Protein AF-A0A813G8W0-F1 (afdb_monomer_lite)

pLDDT: mean 87.69, std 10.77, range [41.16, 96.75]

Structure (mmCIF, N/CA/C/O backbone):
data_AF-A0A813G8W0-F1
#
_entry.id   AF-A0A813G8W0-F1
#
loop_
_atom_site.group_PDB
_atom_site.id
_atom_site.type_symbol
_atom_site.label_atom_id
_atom_site.label_alt_id
_atom_site.label_comp_id
_atom_site.label_asym_id
_atom_site.label_entity_id
_atom_site.label_seq_id
_atom_site.pdbx_PDB_ins_code
_atom_site.Cartn_x
_atom_site.Cartn_y
_atom_site.Cartn_z
_atom_site.occupancy
_atom_site.B_iso_or_equiv
_atom_site.auth_seq_id
_atom_site.auth_comp_id
_atom_site.auth_asym_id
_atom_site.auth_atom_id
_atom_site.pdbx_PDB_model_num
ATOM 1 N N . LEU A 1 1 ? -18.092 -27.004 1.027 1.00 41.97 1 LEU A N 1
ATOM 2 C CA . LEU A 1 1 ? -17.048 -25.972 0.860 1.00 41.97 1 LEU A CA 1
ATOM 3 C C . LEU A 1 1 ? -17.132 -25.071 2.077 1.00 41.97 1 LEU A C 1
ATOM 5 O O . LEU A 1 1 ? -18.066 -24.288 2.171 1.00 41.97 1 LEU A O 1
ATOM 9 N N . LEU A 1 2 ? -16.271 -25.291 3.069 1.00 41.16 2 LEU A N 1
ATOM 10 C CA . LEU A 1 2 ? -16.166 -24.378 4.205 1.00 41.16 2 LEU A CA 1
ATOM 11 C C . LEU A 1 2 ? -15.555 -23.091 3.653 1.00 41.16 2 LEU A C 1
ATOM 13 O O . LEU A 1 2 ? -14.432 -23.123 3.154 1.00 41.16 2 LEU A O 1
ATOM 17 N N . HIS A 1 3 ? -16.324 -22.002 3.651 1.00 49.75 3 HIS A N 1
ATOM 18 C CA . HIS A 1 3 ? -15.770 -20.683 3.382 1.00 49.75 3 HIS A CA 1
ATOM 19 C C . HIS A 1 3 ? -14.656 -20.456 4.405 1.00 49.75 3 HIS A C 1
ATOM 21 O O . HIS A 1 3 ? -14.901 -20.564 5.608 1.00 49.75 3 HIS A O 1
ATOM 27 N N . ALA A 1 4 ? -13.430 -20.226 3.929 1.00 55.22 4 ALA A N 1
ATOM 28 C CA . ALA A 1 4 ? -12.362 -19.762 4.801 1.00 55.22 4 ALA A CA 1
ATOM 29 C C . ALA A 1 4 ? -12.876 -18.518 5.548 1.00 55.22 4 ALA A C 1
ATOM 31 O O . ALA A 1 4 ? -13.587 -17.715 4.933 1.00 55.22 4 ALA A O 1
ATOM 32 N N . PRO A 1 5 ? -12.597 -18.379 6.853 1.00 63.31 5 PRO A N 1
ATOM 33 C CA . PRO A 1 5 ? -13.058 -17.222 7.603 1.00 63.31 5 PRO A CA 1
ATOM 34 C C . PRO A 1 5 ? -12.567 -15.946 6.911 1.00 63.31 5 PRO A C 1
ATOM 36 O O . PRO A 1 5 ? -11.376 -15.806 6.632 1.00 63.31 5 PRO A O 1
ATOM 39 N N . GLU A 1 6 ? -13.498 -15.045 6.592 1.00 77.94 6 GLU A N 1
ATOM 40 C CA . GLU A 1 6 ? -13.170 -13.738 6.025 1.00 77.94 6 GLU A CA 1
ATOM 41 C C . GLU A 1 6 ? -12.267 -12.993 7.014 1.00 77.94 6 GLU A C 1
ATOM 43 O O . GLU A 1 6 ? -12.599 -12.842 8.192 1.00 77.94 6 GLU A O 1
ATOM 48 N N . SER A 1 7 ? -11.096 -12.549 6.556 1.00 89.25 7 SER A N 1
ATOM 49 C CA . SER A 1 7 ? -10.181 -11.788 7.405 1.00 89.25 7 SER A CA 1
ATOM 50 C C . SER A 1 7 ? -10.778 -10.412 7.709 1.00 89.25 7 SER A C 1
ATOM 52 O O . SER A 1 7 ? -11.491 -9.834 6.883 1.00 89.25 7 SER A O 1
ATOM 54 N N . LEU A 1 8 ? -10.459 -9.835 8.871 1.00 90.75 8 LEU A N 1
ATOM 55 C CA . LEU A 1 8 ? -10.963 -8.509 9.252 1.00 90.75 8 LEU A CA 1
ATOM 56 C C . LEU A 1 8 ? -10.662 -7.443 8.183 1.00 90.75 8 LEU A C 1
ATOM 58 O O . LEU A 1 8 ? -11.513 -6.606 7.891 1.00 90.75 8 LEU A O 1
ATOM 62 N N . GLY A 1 9 ? -9.483 -7.497 7.556 1.00 92.00 9 GLY A N 1
ATOM 63 C CA . GLY A 1 9 ? -9.119 -6.565 6.488 1.00 92.00 9 GLY A CA 1
ATOM 64 C C . GLY A 1 9 ? -10.023 -6.676 5.256 1.00 92.00 9 GLY A C 1
ATOM 65 O O . GLY A 1 9 ? -10.397 -5.651 4.686 1.00 92.00 9 GLY A O 1
ATOM 66 N N . SER A 1 10 ? -10.459 -7.891 4.899 1.00 92.62 10 SER A N 1
ATOM 67 C CA . SER A 1 10 ? -11.403 -8.107 3.794 1.00 92.62 10 SER A CA 1
ATOM 68 C C . SER A 1 10 ? -12.786 -7.531 4.111 1.00 92.62 10 SER A C 1
ATOM 70 O O . SER A 1 10 ? -13.355 -6.812 3.289 1.00 92.62 10 SER A O 1
ATOM 72 N N . VAL A 1 11 ? -13.268 -7.724 5.346 1.00 93.44 11 VAL A N 1
ATOM 73 C CA . VAL A 1 11 ? -14.529 -7.145 5.834 1.00 93.44 11 VAL A CA 1
ATOM 74 C C . VAL A 1 11 ? -14.470 -5.617 5.798 1.00 93.44 11 VAL A C 1
ATOM 76 O O . VAL A 1 11 ? -15.384 -4.970 5.288 1.00 93.44 11 VAL A O 1
ATOM 79 N N . LEU A 1 12 ? -13.383 -5.017 6.293 1.00 93.75 12 LEU A N 1
ATOM 80 C CA . LEU A 1 12 ? -13.184 -3.566 6.261 1.00 93.75 12 LEU A CA 1
ATOM 81 C C . LEU A 1 12 ? -13.122 -3.023 4.825 1.00 93.75 12 LEU A C 1
ATOM 83 O O . LEU A 1 12 ? -13.731 -1.990 4.533 1.00 93.75 12 LEU A O 1
ATOM 87 N N . GLY A 1 13 ? -12.443 -3.737 3.924 1.00 94.06 13 GLY A N 1
ATOM 88 C CA . GLY A 1 13 ? -12.406 -3.426 2.497 1.00 94.06 13 GLY A CA 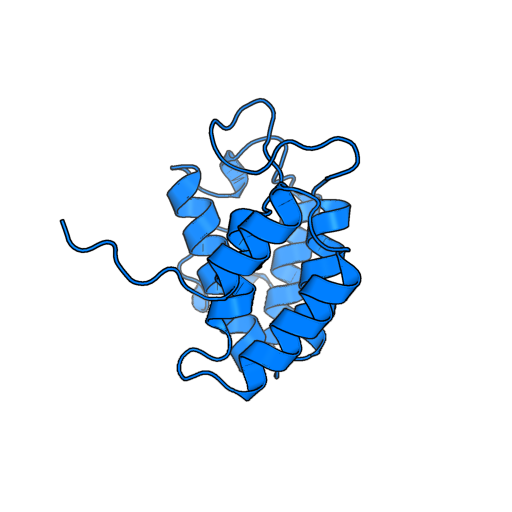1
ATOM 89 C C . GLY A 1 13 ? -13.800 -3.432 1.866 1.00 94.06 13 GLY A C 1
ATOM 90 O O . GLY A 1 13 ? -14.174 -2.469 1.198 1.00 94.06 13 GLY A O 1
ATOM 91 N N . GLU A 1 14 ? -14.610 -4.460 2.125 1.00 94.19 14 GLU A N 1
ATOM 92 C CA . GLU A 1 14 ? -15.988 -4.551 1.623 1.00 94.19 14 GLU A CA 1
ATOM 93 C C . GLU A 1 14 ? -16.908 -3.469 2.204 1.00 94.19 14 GLU A C 1
ATOM 95 O O . GLU A 1 14 ? -17.695 -2.858 1.475 1.00 94.19 14 GLU A O 1
ATOM 100 N N . LEU A 1 15 ? -16.774 -3.146 3.494 1.00 94.12 15 LEU A N 1
ATOM 101 C CA . LEU A 1 15 ? -17.507 -2.035 4.104 1.00 94.12 15 LEU A CA 1
ATOM 102 C C . LEU A 1 15 ? -17.158 -0.694 3.439 1.00 94.12 15 LEU A C 1
ATOM 104 O O . LEU A 1 15 ? -18.061 0.116 3.191 1.00 94.12 15 LEU A O 1
ATOM 108 N N . LEU A 1 16 ? -15.878 -0.461 3.121 1.00 93.31 16 LEU A N 1
ATOM 109 C CA . LEU A 1 16 ? -15.439 0.747 2.420 1.00 93.31 16 LEU A CA 1
ATOM 110 C C . LEU A 1 16 ? -15.945 0.780 0.970 1.00 93.31 16 LEU A C 1
ATOM 112 O O . LEU A 1 16 ? -16.426 1.822 0.507 1.00 93.31 16 LEU A O 1
ATOM 116 N N . LYS A 1 17 ? -15.872 -0.360 0.271 1.00 92.75 17 LYS A N 1
ATOM 117 C CA . LYS A 1 17 ? -16.345 -0.532 -1.111 1.00 92.75 17 LYS A CA 1
ATOM 118 C C . LYS A 1 17 ? -17.846 -0.322 -1.246 1.00 92.75 17 LYS A C 1
ATOM 120 O O . LYS A 1 17 ? -18.273 0.302 -2.212 1.00 92.75 17 LYS A O 1
ATOM 125 N N . GLY A 1 18 ? -18.618 -0.794 -0.269 1.00 93.00 18 GLY A N 1
ATOM 126 C CA . GLY A 1 18 ? -20.067 -0.620 -0.187 1.00 93.00 18 GLY A CA 1
ATOM 127 C C . GLY A 1 18 ? -20.521 0.710 0.419 1.00 93.00 18 GLY A C 1
ATOM 128 O O . GLY A 1 18 ? -21.705 0.847 0.721 1.00 93.00 18 GLY A O 1
ATOM 129 N N . HIS A 1 19 ? -19.601 1.657 0.660 1.00 88.88 19 HIS A N 1
ATOM 130 C CA . HIS A 1 19 ? -19.870 2.982 1.245 1.00 88.88 19 HIS A CA 1
ATOM 131 C C . HIS A 1 19 ? -20.616 2.937 2.585 1.00 88.88 19 HIS A C 1
ATOM 133 O O . HIS A 1 19 ? -21.293 3.894 2.958 1.00 88.88 19 HIS A O 1
ATOM 139 N N . ARG A 1 20 ? -20.487 1.836 3.330 1.00 91.25 20 ARG A N 1
ATOM 140 C CA . ARG A 1 20 ? -21.184 1.637 4.611 1.00 91.25 20 ARG A CA 1
ATOM 141 C C . ARG A 1 20 ? -20.502 2.369 5.762 1.00 91.25 20 ARG A C 1
ATOM 143 O O . ARG A 1 20 ? -21.103 2.574 6.811 1.00 91.25 20 ARG A O 1
ATOM 150 N N . VAL A 1 21 ? -19.247 2.759 5.558 1.00 92.12 21 VAL A N 1
ATOM 151 C CA . VAL A 1 21 ? -18.387 3.408 6.545 1.00 92.12 21 VAL A CA 1
ATOM 152 C C . VAL A 1 21 ? -17.555 4.507 5.888 1.00 92.12 21 VAL A C 1
ATOM 154 O O . VAL A 1 21 ? -17.250 4.468 4.694 1.00 92.12 21 VAL A O 1
ATOM 157 N N . LYS A 1 22 ? -17.180 5.515 6.679 1.00 91.88 22 LYS A N 1
ATOM 158 C CA . LYS A 1 22 ? -16.258 6.570 6.242 1.00 91.88 22 LYS A CA 1
ATOM 159 C C . LYS A 1 22 ? -14.826 6.034 6.250 1.00 91.88 22 LYS A C 1
ATOM 161 O O . LYS A 1 22 ? -14.455 5.326 7.179 1.00 91.88 22 LYS A O 1
ATOM 166 N N . THR A 1 23 ? -14.002 6.467 5.297 1.00 89.19 23 THR A N 1
ATOM 167 C CA . THR A 1 23 ? -12.580 6.090 5.192 1.00 89.19 23 THR A CA 1
ATOM 168 C C . THR A 1 23 ? -11.819 6.258 6.508 1.00 89.19 23 THR A C 1
ATOM 170 O O . THR A 1 23 ? -11.161 5.329 6.955 1.00 89.19 23 THR A O 1
ATOM 173 N N . LYS A 1 24 ? -12.003 7.393 7.198 1.00 90.81 24 LYS A N 1
ATOM 174 C CA . LYS A 1 24 ? -11.372 7.651 8.501 1.00 90.81 24 LYS A CA 1
ATOM 175 C C . LYS A 1 24 ? -11.719 6.593 9.561 1.00 90.81 24 LYS A C 1
ATOM 177 O O . LYS A 1 24 ? -10.850 6.191 10.320 1.00 90.81 24 LYS A O 1
ATOM 182 N N . ALA A 1 25 ? -12.968 6.128 9.591 1.00 93.12 25 ALA A N 1
ATOM 183 C CA . ALA A 1 25 ? -13.386 5.091 10.532 1.00 93.12 25 ALA A CA 1
ATOM 184 C C . ALA A 1 25 ? -12.742 3.734 10.200 1.00 93.12 25 ALA A C 1
ATOM 186 O O . ALA A 1 25 ? -12.425 2.971 11.103 1.00 93.12 25 ALA A O 1
ATOM 187 N N . VAL A 1 26 ? -12.513 3.446 8.913 1.00 91.00 26 VAL A N 1
ATOM 188 C CA . VAL A 1 26 ? -11.781 2.244 8.484 1.00 91.00 26 VAL A CA 1
ATOM 189 C C . VAL A 1 26 ? -10.316 2.320 8.892 1.00 91.00 26 VAL A C 1
ATOM 191 O O . VAL A 1 26 ? -9.800 1.346 9.418 1.00 91.00 26 VAL A O 1
ATOM 194 N N . GLU A 1 27 ? -9.659 3.467 8.715 1.00 90.62 27 GLU A N 1
ATOM 195 C CA . GLU A 1 27 ? -8.275 3.664 9.170 1.00 90.62 27 GLU A CA 1
ATOM 196 C C . GLU A 1 27 ? -8.134 3.415 10.681 1.00 90.62 27 GLU A C 1
ATOM 198 O O . GLU A 1 27 ? -7.255 2.670 11.106 1.00 90.62 27 GLU A O 1
ATOM 203 N N . GLU A 1 28 ? -9.035 3.981 11.490 1.00 91.25 28 GLU A N 1
ATOM 204 C CA . GLU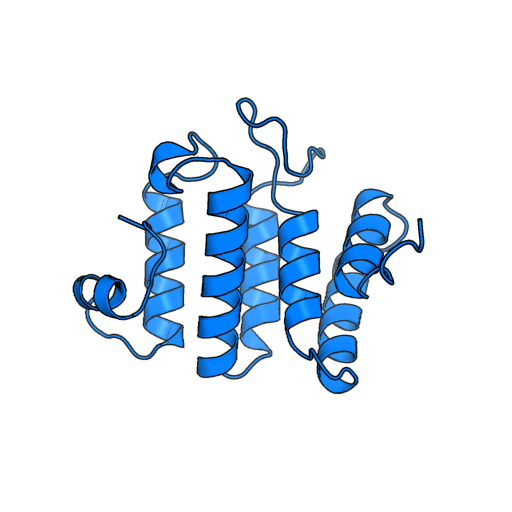 A 1 28 ? -9.072 3.768 12.945 1.00 91.25 28 GLU A CA 1
ATOM 205 C C . GLU A 1 28 ? -9.338 2.295 13.307 1.00 91.25 28 GLU A C 1
ATOM 207 O O . GLU A 1 28 ? -8.704 1.748 14.216 1.00 91.25 28 GLU A O 1
ATOM 212 N N . ALA A 1 29 ? -10.240 1.629 12.579 1.00 91.12 29 ALA A N 1
ATOM 213 C CA . ALA A 1 29 ? -10.545 0.215 12.773 1.00 91.12 29 ALA A CA 1
ATOM 214 C C . ALA A 1 29 ? -9.372 -0.698 12.395 1.00 91.12 29 ALA A C 1
ATOM 216 O O . ALA A 1 29 ? -9.137 -1.681 13.092 1.00 91.12 29 ALA A O 1
ATOM 217 N N . VAL A 1 30 ? -8.615 -0.365 11.343 1.00 89.69 30 VAL A N 1
ATOM 218 C CA . VAL A 1 30 ? -7.388 -1.088 10.991 1.00 89.69 30 VAL A CA 1
ATOM 219 C C . VAL A 1 30 ? -6.391 -0.972 12.133 1.00 89.69 30 VAL A C 1
ATOM 221 O O . VAL A 1 30 ? -6.005 -2.001 12.669 1.00 89.69 30 VAL A O 1
ATOM 224 N N . VAL A 1 31 ? -6.057 0.244 12.582 1.00 88.88 31 VAL A N 1
ATOM 225 C CA . VAL A 1 31 ? -5.118 0.460 13.702 1.00 88.88 31 VAL A CA 1
ATOM 226 C C . VAL A 1 31 ? -5.542 -0.308 14.958 1.00 88.88 31 VAL A C 1
ATOM 228 O O . VAL A 1 31 ? -4.724 -0.984 15.579 1.00 88.88 31 VAL A O 1
ATOM 231 N N . SER A 1 32 ? -6.832 -0.270 15.296 1.00 88.38 32 SER A N 1
ATOM 232 C CA . SER A 1 32 ? -7.375 -1.017 16.438 1.00 88.38 32 SER A CA 1
ATOM 233 C C . SER A 1 32 ? -7.277 -2.534 16.237 1.00 88.38 32 SER A C 1
ATOM 235 O O . SER A 1 32 ? -6.922 -3.261 17.162 1.00 88.38 32 SER A O 1
ATOM 237 N N . GLY A 1 33 ? -7.564 -3.019 15.026 1.00 85.44 33 GLY A N 1
ATOM 238 C CA . GLY A 1 33 ? -7.454 -4.430 14.659 1.00 85.44 33 GLY A CA 1
ATOM 239 C C . GLY A 1 33 ? -6.018 -4.945 14.738 1.00 85.44 33 GLY A C 1
ATOM 240 O O . GLY A 1 33 ? -5.804 -6.060 15.216 1.00 85.44 33 GLY A O 1
ATOM 241 N N . MET A 1 34 ? -5.033 -4.115 14.377 1.00 85.31 34 MET A N 1
ATOM 242 C CA . MET A 1 34 ? -3.617 -4.469 14.508 1.00 85.31 34 MET A CA 1
ATOM 243 C C . MET A 1 34 ? -3.188 -4.659 15.967 1.00 85.31 34 MET A C 1
ATOM 245 O O . MET A 1 34 ? -2.313 -5.468 16.252 1.00 85.31 34 MET A O 1
ATOM 249 N N . ALA A 1 35 ? -3.821 -3.976 16.922 1.00 82.12 35 ALA A N 1
ATOM 2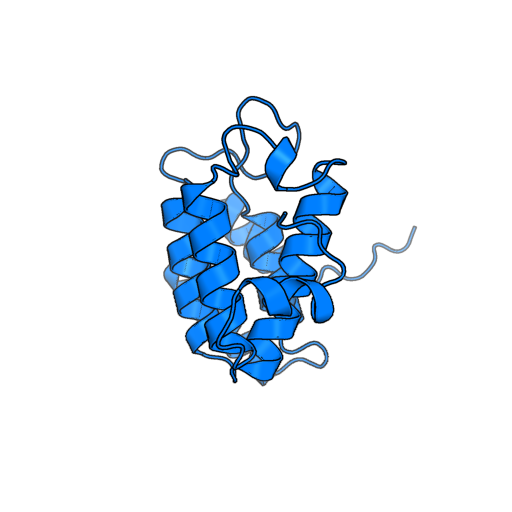50 C CA . ALA A 1 35 ? -3.497 -4.137 18.339 1.00 82.12 35 ALA A CA 1
ATOM 251 C C . ALA A 1 35 ? -4.042 -5.443 18.957 1.00 82.12 35 ALA A C 1
ATOM 253 O O . ALA A 1 35 ? -3.546 -5.873 19.998 1.00 82.12 35 ALA A O 1
ATOM 254 N N . GLY A 1 36 ? -5.066 -6.058 18.352 1.00 73.44 36 GLY A N 1
ATOM 255 C CA . GLY A 1 36 ? -5.867 -7.115 18.986 1.00 73.44 36 GLY A CA 1
ATOM 256 C C . GLY A 1 36 ? -5.916 -8.464 18.266 1.00 73.44 36 GLY A C 1
ATOM 257 O O . GLY A 1 36 ? -6.648 -9.342 18.715 1.00 73.44 36 GLY A O 1
ATOM 258 N N . THR A 1 37 ? -5.196 -8.642 17.157 1.00 73.56 37 THR A N 1
ATOM 259 C CA . THR A 1 37 ? -5.249 -9.864 16.328 1.00 73.56 37 THR A CA 1
ATOM 260 C C . THR A 1 37 ? -3.925 -10.638 16.345 1.00 73.56 37 THR A C 1
ATOM 262 O O . THR A 1 37 ? -2.885 -10.096 16.718 1.00 73.56 37 THR A O 1
ATOM 265 N N . GLU A 1 38 ? -3.956 -11.931 15.996 1.00 72.44 38 GLU A N 1
ATOM 266 C CA . GLU A 1 38 ? -2.736 -12.748 15.847 1.00 72.44 38 GLU A CA 1
ATOM 267 C C . GLU A 1 38 ? -1.940 -12.334 14.598 1.00 72.44 38 GLU A C 1
ATOM 269 O O . GLU A 1 38 ? -0.733 -12.121 14.690 1.00 72.44 38 GLU A O 1
ATOM 274 N N . ASP A 1 39 ? -2.620 -12.112 13.465 1.00 71.62 39 ASP A N 1
ATOM 275 C CA . ASP A 1 39 ? -2.059 -11.465 12.268 1.00 71.62 39 ASP A CA 1
ATOM 276 C C . ASP A 1 39 ? -2.288 -9.952 12.341 1.00 71.62 39 ASP A C 1
ATOM 278 O O . ASP A 1 39 ? -3.149 -9.386 11.658 1.00 71.62 39 ASP A O 1
ATOM 282 N N . ARG A 1 40 ? -1.538 -9.317 13.249 1.00 77.06 40 ARG A N 1
ATOM 283 C CA . ARG A 1 40 ? -1.674 -7.893 13.574 1.00 77.06 40 ARG A CA 1
ATOM 284 C C . ARG A 1 40 ? -1.692 -7.039 12.318 1.00 77.06 40 ARG A C 1
ATOM 286 O O . ARG A 1 40 ? -2.580 -6.214 12.154 1.00 77.06 40 ARG A O 1
ATOM 293 N N . TYR A 1 41 ? -0.758 -7.252 11.404 1.00 84.06 41 TYR A N 1
ATOM 294 C CA . TYR A 1 41 ? -0.576 -6.331 10.291 1.00 84.06 41 TYR A CA 1
ATOM 295 C C . TYR A 1 41 ? -1.232 -6.788 8.984 1.00 84.06 41 TYR A C 1
ATOM 297 O O . TYR A 1 41 ? -1.566 -5.946 8.144 1.00 84.06 41 TYR A O 1
ATOM 305 N N . GLY A 1 42 ? -1.585 -8.070 8.851 1.00 86.56 42 GLY A N 1
ATOM 306 C CA . GLY A 1 42 ? -2.315 -8.561 7.685 1.00 86.56 42 GLY A CA 1
ATOM 307 C C . GLY A 1 42 ? -3.697 -7.937 7.498 1.00 86.56 42 GLY A C 1
ATOM 308 O O . GLY A 1 42 ? -4.173 -7.844 6.365 1.00 86.56 42 GLY A O 1
ATOM 309 N N . VAL A 1 43 ? -4.315 -7.410 8.564 1.00 91.19 43 VAL A N 1
ATOM 310 C CA . VAL A 1 43 ? -5.546 -6.603 8.471 1.00 91.19 43 VAL A CA 1
ATOM 311 C C . VAL A 1 43 ? -5.341 -5.385 7.566 1.00 91.19 43 VAL A C 1
ATOM 313 O O . VAL A 1 43 ? -6.190 -5.096 6.719 1.00 91.19 43 VAL A O 1
ATOM 316 N N . LEU A 1 44 ? -4.215 -4.680 7.723 1.00 91.81 44 LEU A N 1
ATOM 317 C CA . LEU A 1 44 ? -3.889 -3.507 6.919 1.00 91.81 44 LEU A CA 1
ATOM 318 C C . LEU A 1 44 ? -3.606 -3.899 5.468 1.00 91.81 44 LEU A C 1
ATOM 320 O O . LEU A 1 44 ? -4.204 -3.326 4.556 1.00 91.81 44 LEU A O 1
ATOM 324 N N . ARG A 1 45 ? -2.721 -4.880 5.262 1.00 94.06 45 ARG A N 1
ATOM 325 C CA . ARG A 1 45 ? -2.336 -5.373 3.933 1.00 94.06 45 ARG A CA 1
ATOM 326 C C . ARG A 1 45 ? -3.543 -5.835 3.127 1.00 94.06 45 ARG A C 1
ATOM 328 O O . ARG A 1 45 ? -3.705 -5.432 1.977 1.00 94.06 45 ARG A O 1
ATOM 335 N N . GLU A 1 46 ? -4.418 -6.638 3.726 1.00 93.94 46 GLU A N 1
ATOM 336 C CA . GLU A 1 46 ? -5.635 -7.113 3.065 1.00 93.94 46 GLU A CA 1
ATOM 337 C C . GLU A 1 46 ? -6.564 -5.954 2.694 1.00 93.94 46 GLU A C 1
ATOM 339 O O . GLU A 1 46 ? -7.047 -5.889 1.563 1.00 93.94 46 GLU A O 1
ATOM 344 N N . MET A 1 47 ? -6.794 -5.020 3.624 1.00 94.69 47 MET A N 1
ATOM 345 C CA . MET A 1 47 ? -7.645 -3.861 3.368 1.00 94.69 47 MET A CA 1
ATOM 346 C C . MET A 1 47 ? -7.090 -3.038 2.201 1.00 94.69 47 MET A C 1
ATOM 348 O O . MET A 1 47 ? -7.815 -2.806 1.233 1.00 94.69 47 MET A O 1
ATOM 352 N N . LEU A 1 48 ? -5.803 -2.667 2.244 1.00 96.06 48 LEU A N 1
ATOM 353 C CA . LEU A 1 48 ? -5.138 -1.885 1.197 1.00 96.06 48 LEU A CA 1
ATOM 354 C C . LEU A 1 48 ? -5.172 -2.580 -0.165 1.00 96.06 48 LEU A C 1
ATOM 356 O O . LEU A 1 48 ? -5.358 -1.904 -1.178 1.00 96.06 48 LEU A O 1
ATOM 360 N N . PHE A 1 49 ? -5.019 -3.904 -0.196 1.00 96.19 49 PHE A N 1
ATOM 361 C CA . PHE A 1 49 ? -5.142 -4.695 -1.416 1.00 96.19 49 PHE A CA 1
ATOM 362 C C . PHE A 1 49 ? -6.569 -4.641 -1.984 1.00 96.19 49 PHE A C 1
ATOM 364 O O . PHE A 1 49 ? -6.761 -4.338 -3.163 1.00 96.19 49 PHE A O 1
ATOM 371 N N . MET A 1 50 ? -7.584 -4.861 -1.142 1.00 95.25 50 MET A N 1
ATOM 372 C CA . MET A 1 50 ? -8.999 -4.848 -1.537 1.00 95.25 50 MET A CA 1
ATOM 373 C C . MET A 1 50 ? -9.451 -3.503 -2.109 1.00 95.25 50 MET A C 1
ATOM 375 O O . MET A 1 50 ? -10.339 -3.452 -2.966 1.00 95.25 50 MET A O 1
ATOM 379 N N . VAL A 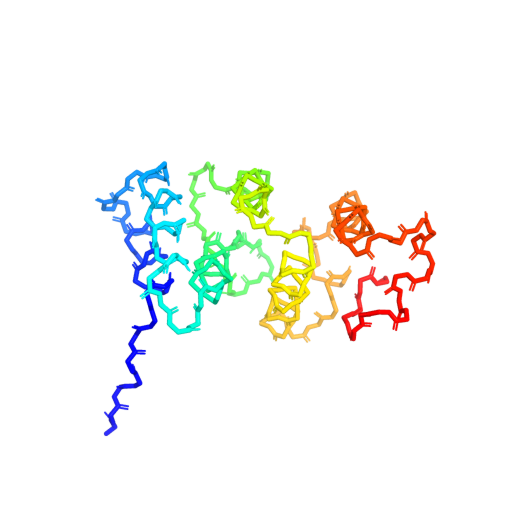1 51 ? -8.842 -2.414 -1.640 1.00 95.38 51 VAL A N 1
ATOM 380 C CA . VAL A 1 51 ? -9.148 -1.049 -2.076 1.00 95.38 51 VAL A CA 1
ATOM 381 C C . VAL A 1 51 ? -8.096 -0.494 -3.037 1.00 95.38 51 VAL A C 1
ATOM 383 O O . VAL A 1 51 ? -8.080 0.707 -3.294 1.00 95.38 51 VAL A O 1
ATOM 386 N N . PHE A 1 52 ? -7.223 -1.327 -3.607 1.00 96.00 52 PHE A N 1
ATOM 387 C CA . PHE A 1 52 ? -6.259 -0.881 -4.611 1.00 96.00 52 PHE A CA 1
ATOM 388 C C . PHE A 1 52 ? -6.985 -0.327 -5.852 1.00 96.00 52 PHE A C 1
ATOM 390 O O . PHE A 1 52 ? -7.946 -0.944 -6.314 1.00 96.00 52 PHE A O 1
ATOM 397 N N . PRO A 1 53 ? -6.595 0.834 -6.408 1.00 94.44 53 PRO A N 1
ATOM 398 C CA . PRO A 1 53 ? -7.308 1.448 -7.527 1.00 94.44 53 PRO A CA 1
ATOM 399 C C . PRO A 1 53 ? -7.264 0.582 -8.794 1.00 94.44 53 PRO A C 1
ATOM 401 O O . PRO A 1 53 ? -6.199 0.178 -9.258 1.00 94.44 53 PRO A O 1
ATOM 404 N N . LYS A 1 54 ? -8.433 0.362 -9.403 1.00 92.00 54 LYS A N 1
ATOM 405 C CA . LYS A 1 54 ? -8.547 -0.312 -10.704 1.00 92.00 54 LYS A CA 1
ATOM 406 C C . LYS A 1 54 ? -7.988 0.572 -11.820 1.00 92.00 54 LYS A C 1
ATOM 408 O O . LYS A 1 54 ? -8.362 1.741 -11.932 1.00 92.00 54 LYS A O 1
ATOM 413 N N . SER A 1 55 ? -7.140 0.007 -12.678 1.00 85.25 55 SER A N 1
ATOM 414 C CA . SER A 1 55 ? -6.700 0.660 -13.914 1.00 85.25 55 SER A CA 1
ATOM 415 C C . SER A 1 55 ? -7.697 0.410 -15.055 1.00 85.25 55 SER A C 1
ATOM 417 O O . SER A 1 55 ? -8.401 -0.600 -15.030 1.00 85.25 55 SER A O 1
ATOM 419 N N . PRO A 1 56 ? -7.721 1.244 -16.111 1.00 82.38 56 PRO A N 1
ATOM 420 C CA . PRO A 1 56 ? -8.492 0.950 -17.324 1.00 82.38 56 PRO A CA 1
ATOM 421 C C . PRO A 1 56 ? -8.075 -0.340 -18.055 1.00 82.38 56 PRO A C 1
ATOM 423 O O . PRO A 1 56 ? -8.816 -0.818 -18.906 1.00 82.38 56 PRO A O 1
ATOM 426 N N . HIS A 1 57 ? -6.893 -0.888 -17.751 1.00 81.56 57 HIS A N 1
ATOM 427 C CA . HIS A 1 57 ? -6.298 -2.050 -18.421 1.00 81.56 57 HIS A CA 1
ATOM 428 C C . HIS A 1 57 ? -6.146 -3.267 -17.498 1.00 81.56 57 HIS A C 1
ATOM 430 O O . HIS A 1 57 ? -5.445 -4.214 -17.846 1.00 81.56 57 HIS A O 1
ATOM 436 N N . SER A 1 58 ? -6.740 -3.232 -16.305 1.00 82.62 58 SER A N 1
ATOM 437 C CA . SER A 1 58 ? -6.724 -4.339 -15.352 1.00 82.62 58 SER A CA 1
ATOM 438 C C . SER A 1 58 ? -8.151 -4.782 -15.091 1.00 82.62 58 SER A C 1
ATOM 440 O O . SER A 1 58 ? -9.039 -3.947 -14.942 1.00 82.62 58 SER A O 1
ATOM 442 N N . ASP A 1 59 ? -8.375 -6.087 -14.977 1.00 85.31 59 ASP A N 1
ATOM 443 C CA . ASP A 1 59 ? -9.692 -6.620 -14.613 1.00 85.31 59 ASP A CA 1
ATOM 444 C C . ASP A 1 59 ? -9.939 -6.596 -13.099 1.00 85.31 59 ASP A C 1
ATOM 446 O O . ASP A 1 59 ? -11.086 -6.634 -12.650 1.00 85.31 59 ASP A O 1
ATOM 450 N N . TRP A 1 60 ? -8.876 -6.414 -12.316 1.00 89.56 60 TRP A N 1
ATOM 451 C CA . TRP A 1 60 ? -8.886 -6.373 -10.859 1.00 89.56 60 TRP A CA 1
ATOM 452 C C . TRP A 1 60 ? -8.688 -4.950 -10.304 1.00 89.56 60 TRP A C 1
ATOM 454 O O . TRP A 1 60 ? -8.364 -4.009 -11.040 1.00 89.56 60 TRP A O 1
ATOM 464 N N . GLY A 1 61 ? -8.899 -4.808 -8.994 1.00 92.12 61 GLY A N 1
ATOM 465 C CA . GLY A 1 61 ? -8.876 -3.542 -8.261 1.00 92.12 61 GLY A CA 1
ATOM 466 C C . GLY A 1 61 ? -10.266 -2.919 -8.101 1.00 92.12 61 GLY A C 1
ATOM 467 O O . GLY A 1 61 ? -11.270 -3.401 -8.634 1.00 92.12 61 GLY A O 1
ATOM 468 N N . TRP A 1 62 ? -10.334 -1.810 -7.374 1.00 94.12 62 TRP A N 1
ATOM 469 C CA . TRP A 1 62 ? -11.561 -1.086 -7.074 1.00 94.12 62 TRP A CA 1
ATOM 470 C C . TRP A 1 62 ? -11.733 0.144 -7.970 1.00 94.12 62 TRP A C 1
ATOM 472 O O . TRP A 1 62 ? -10.916 1.067 -7.965 1.00 94.12 62 TRP A O 1
ATOM 482 N N . SER A 1 63 ? -12.818 0.159 -8.749 1.00 92.50 63 SER A N 1
ATOM 483 C CA . SER A 1 63 ? -13.213 1.303 -9.575 1.00 92.50 63 SER A CA 1
ATOM 484 C C . SER A 1 63 ? -14.268 2.135 -8.848 1.00 92.50 63 SER A C 1
ATOM 486 O O . SER A 1 63 ? -15.393 1.680 -8.637 1.00 92.50 63 SER A O 1
ATOM 488 N N . ARG A 1 64 ? -13.903 3.356 -8.449 1.00 92.44 64 ARG A N 1
ATOM 489 C CA . ARG A 1 64 ? -14.803 4.310 -7.791 1.00 92.44 64 ARG A CA 1
ATOM 490 C C . ARG A 1 64 ? -14.438 5.742 -8.172 1.00 92.44 64 ARG A C 1
ATOM 492 O O . ARG A 1 64 ? -13.269 6.113 -8.192 1.00 92.44 64 ARG A O 1
ATOM 499 N N . VAL A 1 65 ? -15.451 6.576 -8.406 1.00 90.50 65 VAL A N 1
ATOM 500 C CA . VAL A 1 65 ? -15.260 8.016 -8.642 1.00 90.50 65 VAL A CA 1
ATOM 501 C C . VAL A 1 65 ? -14.588 8.668 -7.432 1.00 90.50 65 VAL A C 1
ATOM 503 O O . VAL A 1 65 ? -15.019 8.480 -6.293 1.00 90.50 65 VAL A O 1
ATOM 506 N N . GLY A 1 66 ? -13.532 9.439 -7.693 1.00 88.69 66 GLY A N 1
ATOM 507 C CA . GLY A 1 66 ? -12.726 10.086 -6.656 1.00 88.69 66 GLY A CA 1
ATOM 508 C C . GLY A 1 66 ? -11.747 9.148 -5.945 1.00 88.69 66 GLY A C 1
ATOM 509 O O . GLY A 1 66 ? -11.007 9.606 -5.081 1.00 88.69 66 GLY A O 1
ATOM 510 N N . TRP A 1 67 ? -11.706 7.862 -6.309 1.00 93.12 67 TRP A N 1
ATOM 511 C CA . TRP A 1 67 ? -10.708 6.924 -5.814 1.00 93.12 67 TRP A CA 1
ATOM 512 C C . TRP A 1 67 ? -9.556 6.810 -6.810 1.00 93.12 67 TRP A C 1
ATOM 514 O O . TRP A 1 67 ? -9.751 6.453 -7.970 1.00 93.12 67 TRP A O 1
ATOM 524 N N . SER A 1 68 ? -8.353 7.162 -6.369 1.00 92.62 68 SER A N 1
ATOM 525 C CA . SER A 1 68 ? -7.156 7.202 -7.207 1.00 92.62 68 SER A CA 1
ATOM 526 C C . SER A 1 68 ? -5.967 6.605 -6.468 1.00 92.62 68 SER A C 1
ATOM 528 O O . SER A 1 68 ? -6.012 6.426 -5.251 1.00 92.62 68 SER A O 1
ATOM 530 N N . TRP A 1 69 ? -4.874 6.357 -7.192 1.00 94.75 69 TRP A N 1
ATOM 531 C CA . TRP A 1 69 ? -3.609 5.955 -6.576 1.00 94.75 69 TRP A CA 1
ATOM 532 C C . TRP A 1 69 ? -3.153 6.950 -5.511 1.00 94.75 69 TRP A C 1
ATOM 534 O O . TRP A 1 69 ? -2.654 6.535 -4.479 1.00 94.75 69 TRP A O 1
ATOM 544 N N . GLN A 1 70 ? -3.367 8.251 -5.713 1.00 94.88 70 GLN A N 1
ATOM 545 C CA . GLN A 1 70 ? -2.982 9.274 -4.746 1.00 94.88 70 GLN A CA 1
ATOM 546 C C . GLN A 1 70 ? -3.780 9.173 -3.442 1.00 94.88 70 GLN A C 1
ATOM 548 O O . GLN A 1 70 ? -3.201 9.326 -2.372 1.00 94.88 70 GLN A O 1
ATOM 553 N N . GLU A 1 71 ? -5.087 8.909 -3.514 1.00 94.38 71 GLU A N 1
ATOM 554 C CA . GLU A 1 71 ? -5.908 8.721 -2.310 1.00 94.38 71 GLU A CA 1
ATOM 555 C C . GLU A 1 71 ? -5.562 7.412 -1.598 1.00 94.38 71 GLU A C 1
ATOM 557 O O . GLU A 1 71 ? -5.383 7.405 -0.384 1.00 94.38 71 GLU A O 1
ATOM 562 N N . TRP A 1 72 ? -5.367 6.331 -2.355 1.00 95.69 72 TRP A N 1
ATOM 563 C CA . TRP A 1 72 ? -4.891 5.057 -1.817 1.00 95.69 72 TRP A CA 1
ATOM 564 C C . TRP A 1 72 ? -3.519 5.193 -1.132 1.00 95.69 72 TRP A C 1
ATOM 566 O O . TRP A 1 72 ? -3.346 4.743 -0.001 1.00 95.69 72 TRP A O 1
ATOM 576 N N . TRP A 1 73 ? -2.573 5.886 -1.771 1.00 96.75 73 TRP A N 1
ATOM 577 C CA . TRP A 1 73 ? -1.221 6.114 -1.256 1.00 96.75 73 TRP A CA 1
ATOM 578 C C . TRP A 1 73 ? -1.221 6.908 0.052 1.00 96.75 73 TRP A C 1
ATOM 580 O O . TRP A 1 73 ? -0.513 6.545 0.983 1.00 96.75 73 TRP A O 1
ATOM 590 N N . LYS A 1 74 ? -2.063 7.945 0.167 1.00 95.06 74 LYS A N 1
ATOM 591 C CA . LYS A 1 74 ? -2.211 8.711 1.417 1.00 95.06 74 LYS A CA 1
ATOM 592 C C . LYS A 1 74 ? -2.658 7.834 2.582 1.00 95.06 74 LYS A C 1
ATOM 594 O O . LYS A 1 74 ? -2.166 8.016 3.694 1.00 95.06 74 LYS A O 1
ATOM 599 N N . ILE A 1 75 ? -3.598 6.913 2.342 1.00 93.81 75 ILE A N 1
ATOM 600 C CA . ILE A 1 75 ? -4.022 5.964 3.376 1.00 93.81 75 ILE A CA 1
ATOM 601 C C . ILE A 1 75 ? -2.849 5.076 3.752 1.00 93.81 75 ILE A C 1
ATOM 603 O O . ILE A 1 75 ? -2.535 5.004 4.933 1.00 93.81 75 ILE A O 1
ATOM 607 N N . LEU A 1 76 ? -2.186 4.474 2.760 1.00 95.38 76 LEU A N 1
ATOM 608 C CA . LEU A 1 76 ? -1.029 3.607 2.969 1.00 95.38 76 LEU A CA 1
ATOM 609 C C . LEU A 1 76 ? 0.038 4.297 3.823 1.00 95.38 76 LEU A C 1
ATOM 611 O O . LEU A 1 76 ? 0.398 3.764 4.867 1.00 95.38 76 LEU A O 1
ATOM 615 N N . GLU A 1 77 ? 0.496 5.494 3.446 1.00 95.00 77 GLU A N 1
ATOM 616 C CA . GLU A 1 77 ? 1.513 6.244 4.199 1.00 95.00 77 GLU A CA 1
ATOM 617 C C . GLU A 1 77 ? 1.067 6.517 5.636 1.00 95.00 77 GLU A C 1
ATOM 619 O O . GLU A 1 77 ? 1.826 6.306 6.585 1.00 95.00 77 GLU A O 1
ATOM 624 N N . LYS A 1 78 ? -0.183 6.957 5.809 1.00 93.06 78 LYS A N 1
ATOM 625 C CA . LYS A 1 78 ? -0.732 7.267 7.125 1.00 93.06 78 LYS A CA 1
ATOM 626 C C . LYS A 1 78 ? -0.799 6.021 8.002 1.00 93.06 78 LYS A C 1
ATOM 628 O O . LYS A 1 78 ? -0.340 6.069 9.137 1.00 93.06 78 LYS A O 1
ATOM 633 N N . THR A 1 79 ? -1.346 4.917 7.506 1.00 90.88 79 THR A N 1
ATOM 634 C CA . THR A 1 79 ? -1.479 3.682 8.286 1.00 90.88 79 THR A CA 1
ATOM 635 C C . THR A 1 79 ? -0.130 3.021 8.544 1.00 90.88 79 THR A C 1
ATOM 637 O O . THR A 1 79 ? 0.120 2.604 9.670 1.00 90.88 79 THR A O 1
ATOM 640 N N . MET A 1 80 ? 0.777 3.002 7.562 1.00 91.88 80 MET A N 1
ATOM 641 C CA . MET A 1 80 ? 2.129 2.453 7.727 1.00 91.88 80 MET A CA 1
ATOM 642 C C . MET A 1 80 ? 2.951 3.258 8.742 1.00 91.88 80 MET A C 1
ATOM 644 O O . MET A 1 80 ? 3.753 2.688 9.468 1.00 91.88 80 MET A O 1
ATOM 648 N N . SER A 1 81 ? 2.705 4.567 8.878 1.00 92.31 81 SER A N 1
ATOM 649 C CA . SER A 1 81 ? 3.360 5.389 9.910 1.00 92.31 81 SER A CA 1
ATOM 650 C C . SER A 1 81 ? 2.954 5.053 11.353 1.00 92.31 81 SER A C 1
ATOM 652 O O . SER A 1 81 ? 3.580 5.544 12.290 1.00 92.31 81 SER A O 1
ATOM 654 N N . THR A 1 82 ? 1.904 4.246 11.545 1.00 90.75 82 THR A N 1
ATOM 655 C CA . THR A 1 82 ? 1.447 3.804 12.876 1.00 90.75 82 THR A CA 1
ATOM 656 C C . THR A 1 82 ? 2.092 2.496 13.334 1.00 90.75 82 THR A C 1
ATOM 658 O O . THR A 1 82 ? 1.860 2.069 14.463 1.00 90.75 82 THR A O 1
ATOM 661 N N . ILE A 1 83 ? 2.894 1.878 12.466 1.00 91.31 83 ILE A N 1
ATOM 662 C CA . ILE A 1 83 ? 3.604 0.621 12.692 1.00 91.31 83 ILE A CA 1
ATOM 663 C C . ILE A 1 83 ? 5.104 0.906 12.806 1.00 91.31 83 ILE A C 1
ATOM 665 O O . ILE A 1 83 ? 5.586 1.925 12.308 1.00 91.31 83 ILE A O 1
ATOM 669 N N . ASP A 1 84 ? 5.853 0.026 13.471 1.00 93.25 84 ASP A N 1
ATOM 670 C CA . ASP A 1 84 ? 7.312 0.129 13.479 1.00 93.25 84 ASP A CA 1
ATOM 671 C C . ASP A 1 84 ? 7.885 -0.089 12.068 1.00 93.25 84 ASP A C 1
ATOM 673 O O . ASP A 1 84 ? 7.297 -0.791 11.245 1.00 93.25 84 ASP A O 1
ATOM 677 N N . SER A 1 85 ? 9.029 0.536 11.780 1.00 93.75 85 SER A N 1
ATOM 678 C CA . SER A 1 85 ? 9.569 0.603 10.418 1.00 93.75 85 SER A CA 1
ATOM 679 C C . SER A 1 85 ? 9.858 -0.767 9.802 1.00 93.75 85 SER A C 1
ATOM 681 O O . SER A 1 85 ? 9.640 -0.934 8.606 1.00 93.75 85 SER A O 1
ATOM 683 N N . VAL A 1 86 ? 10.306 -1.738 10.606 1.00 92.25 86 VAL A N 1
ATOM 684 C CA . VAL A 1 86 ? 10.635 -3.090 10.129 1.00 92.25 86 VAL A CA 1
ATOM 685 C C . VAL A 1 86 ? 9.355 -3.817 9.732 1.00 92.25 86 VAL A C 1
ATOM 687 O O . VAL A 1 86 ? 9.230 -4.260 8.596 1.00 92.25 86 VAL A O 1
ATOM 690 N N . SER A 1 87 ? 8.351 -3.833 10.610 1.00 91.94 87 SER A N 1
ATOM 691 C CA . SER A 1 87 ? 7.055 -4.435 10.285 1.00 91.94 87 SER A CA 1
ATOM 692 C C . SER A 1 87 ? 6.376 -3.746 9.096 1.00 91.94 87 SER A C 1
ATOM 694 O O . SER A 1 87 ? 5.793 -4.403 8.239 1.00 91.94 87 SER A O 1
ATOM 696 N N . ALA A 1 88 ? 6.453 -2.415 9.005 1.00 93.75 88 ALA A N 1
ATOM 697 C CA . ALA A 1 88 ? 5.901 -1.670 7.875 1.00 93.75 88 ALA A CA 1
ATOM 698 C C . ALA A 1 88 ? 6.621 -1.984 6.551 1.00 93.75 88 ALA A C 1
ATOM 700 O O . ALA A 1 88 ? 5.973 -2.005 5.502 1.00 93.75 88 ALA A O 1
ATOM 701 N N . PHE A 1 89 ? 7.937 -2.225 6.585 1.00 94.25 89 PHE A N 1
ATOM 702 C CA . PHE A 1 89 ? 8.703 -2.674 5.423 1.00 94.25 89 PHE A CA 1
ATOM 703 C C . PHE A 1 89 ? 8.194 -4.028 4.921 1.00 94.25 89 PHE A C 1
ATOM 705 O O . PHE A 1 89 ? 7.858 -4.153 3.740 1.00 94.25 89 PHE A O 1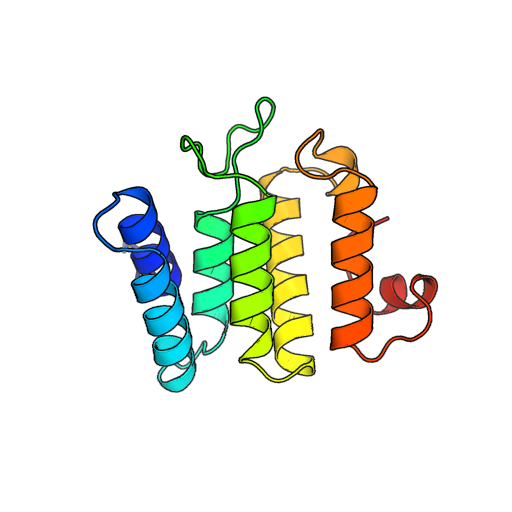
ATOM 712 N N . ASP A 1 90 ? 8.078 -5.008 5.818 1.00 92.44 90 ASP A N 1
ATOM 713 C CA . ASP A 1 90 ? 7.619 -6.360 5.483 1.00 92.44 90 ASP A CA 1
ATOM 714 C C . ASP A 1 90 ? 6.198 -6.330 4.902 1.00 92.44 90 ASP A C 1
ATOM 716 O O . ASP A 1 90 ? 5.917 -6.907 3.852 1.00 92.44 90 ASP A O 1
ATOM 720 N N . GLU A 1 91 ? 5.297 -5.576 5.529 1.00 93.06 91 GLU A N 1
ATOM 721 C CA . GLU A 1 91 ? 3.901 -5.479 5.104 1.00 93.06 91 GLU A CA 1
ATOM 722 C C . GLU A 1 91 ? 3.717 -4.767 3.768 1.00 93.06 91 GLU A C 1
ATOM 724 O O . GLU A 1 91 ? 2.884 -5.177 2.953 1.00 93.06 91 GLU A O 1
ATOM 729 N N . LEU A 1 92 ? 4.495 -3.712 3.516 1.00 95.25 92 LEU A N 1
ATOM 730 C CA . LEU A 1 92 ? 4.505 -3.057 2.215 1.00 95.25 92 LEU A CA 1
ATOM 731 C C . LEU A 1 92 ? 5.049 -4.002 1.137 1.00 95.25 92 LEU A C 1
ATOM 733 O O . LEU A 1 92 ? 4.476 -4.063 0.052 1.00 95.25 92 LEU A O 1
ATOM 737 N N . SER A 1 93 ? 6.093 -4.770 1.440 1.00 94.31 93 SER A N 1
ATOM 738 C CA . SER A 1 93 ? 6.678 -5.745 0.512 1.00 94.31 93 SER A CA 1
ATOM 739 C C . SER A 1 93 ? 5.669 -6.836 0.140 1.00 94.31 93 SER A C 1
ATOM 741 O O . SER A 1 93 ? 5.361 -7.008 -1.039 1.00 94.31 93 SER A O 1
ATOM 743 N N . LEU A 1 94 ? 5.027 -7.460 1.134 1.00 93.69 94 LEU A N 1
ATOM 744 C CA . LEU A 1 94 ? 3.988 -8.478 0.926 1.00 93.69 94 LEU A CA 1
ATOM 745 C C . LEU A 1 94 ? 2.756 -7.924 0.190 1.00 93.69 94 LEU A C 1
ATOM 747 O O . LEU A 1 94 ? 2.129 -8.613 -0.621 1.00 93.69 94 LEU A O 1
ATOM 751 N N . LEU A 1 95 ? 2.375 -6.670 0.457 1.00 95.50 95 LEU A N 1
ATOM 752 C CA . LEU A 1 95 ? 1.308 -5.994 -0.282 1.00 95.50 95 LEU A CA 1
ATOM 753 C C . LEU A 1 95 ? 1.666 -5.848 -1.767 1.00 95.50 95 LEU A C 1
ATOM 755 O O . LEU A 1 95 ? 0.826 -6.115 -2.630 1.00 95.50 95 LEU A O 1
ATOM 759 N N . LEU A 1 96 ? 2.895 -5.427 -2.066 1.00 95.31 96 LEU A N 1
ATOM 760 C CA . LEU A 1 96 ? 3.378 -5.229 -3.431 1.00 95.31 96 LEU A CA 1
ATOM 761 C C . LEU A 1 96 ? 3.503 -6.552 -4.187 1.00 95.31 96 LEU A C 1
ATOM 763 O O . LEU A 1 96 ? 3.044 -6.614 -5.325 1.00 95.31 96 LEU A O 1
ATOM 767 N N . GLU A 1 97 ? 4.006 -7.613 -3.552 1.00 93.81 97 GLU A N 1
ATOM 768 C CA . GLU A 1 97 ? 4.001 -8.981 -4.098 1.00 93.81 97 GLU A CA 1
ATOM 769 C C . GLU A 1 97 ? 2.598 -9.415 -4.504 1.00 93.81 97 GLU A C 1
ATOM 771 O O . GLU A 1 97 ? 2.368 -9.921 -5.603 1.00 93.81 97 GLU A O 1
ATOM 776 N N . ARG A 1 98 ? 1.617 -9.172 -3.633 1.00 93.62 98 ARG A N 1
ATOM 777 C CA . ARG A 1 98 ? 0.233 -9.553 -3.898 1.00 93.62 98 ARG A CA 1
ATOM 778 C C . ARG A 1 98 ? -0.390 -8.749 -5.040 1.00 93.62 98 ARG A C 1
ATOM 780 O O . ARG A 1 98 ? -1.146 -9.308 -5.841 1.00 93.62 98 ARG A O 1
ATOM 787 N N . ILE A 1 99 ? -0.094 -7.451 -5.127 1.00 93.88 99 ILE A N 1
ATOM 788 C CA . ILE A 1 99 ? -0.494 -6.590 -6.253 1.00 93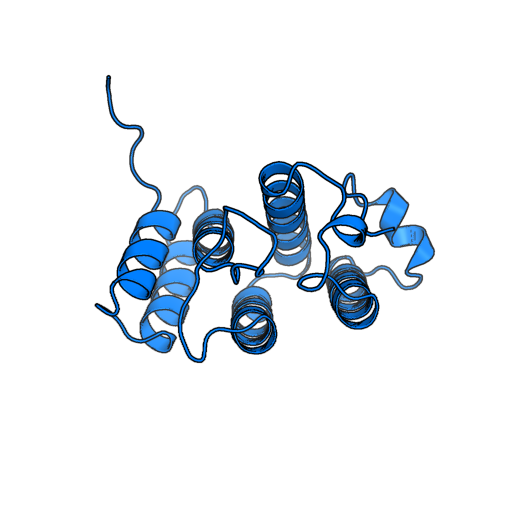.88 99 ILE A CA 1
ATOM 789 C C . ILE A 1 99 ? 0.176 -7.083 -7.546 1.00 93.88 99 ILE A C 1
ATOM 791 O O . ILE A 1 99 ? -0.487 -7.194 -8.581 1.00 93.88 99 ILE A O 1
ATOM 795 N N . GLU A 1 100 ? 1.458 -7.441 -7.488 1.00 92.38 100 GLU A N 1
ATOM 796 C CA . GLU A 1 100 ? 2.206 -7.990 -8.617 1.00 92.38 100 GLU A CA 1
ATOM 797 C C . GLU A 1 100 ? 1.565 -9.286 -9.134 1.00 92.38 100 GLU A C 1
ATOM 799 O O . GLU A 1 100 ? 1.175 -9.372 -10.303 1.00 92.38 100 GLU A O 1
ATOM 804 N N . ALA A 1 101 ? 1.342 -10.242 -8.230 1.00 92.12 101 ALA A N 1
ATOM 805 C CA . ALA A 1 101 ? 0.710 -11.523 -8.517 1.00 92.12 101 ALA A CA 1
ATOM 806 C C . ALA A 1 101 ? -0.700 -11.359 -9.106 1.00 92.12 101 ALA A C 1
ATOM 808 O O . ALA A 1 101 ? -1.051 -12.026 -10.078 1.00 92.12 101 ALA A O 1
ATOM 809 N N . SER A 1 102 ? -1.495 -10.428 -8.572 1.00 91.81 102 SER A N 1
ATOM 810 C CA . SER A 1 102 ? -2.866 -10.180 -9.047 1.00 91.81 102 SER A CA 1
ATOM 811 C C . SER A 1 102 ? -2.911 -9.531 -10.429 1.00 91.81 102 SER A C 1
ATOM 813 O O . SER A 1 102 ? -3.862 -9.738 -11.182 1.00 91.81 102 SER A O 1
ATOM 815 N N . GLY A 1 103 ? -1.884 -8.757 -10.788 1.00 89.88 103 GLY A N 1
ATOM 816 C CA . GLY A 1 103 ? -1.729 -8.216 -12.135 1.00 89.88 103 GLY A CA 1
ATOM 817 C C . GLY A 1 103 ? -1.109 -9.184 -13.141 1.00 89.88 103 GLY A C 1
ATOM 818 O O . GLY A 1 103 ? -1.170 -8.897 -14.337 1.00 89.88 103 GLY A O 1
ATOM 819 N N . GLY A 1 104 ? -0.534 -10.303 -12.688 1.00 90.06 104 GLY A N 1
ATOM 820 C CA . GLY A 1 104 ? 0.052 -11.345 -13.539 1.00 90.06 104 GLY A CA 1
ATOM 821 C C . GLY A 1 104 ? 1.308 -10.919 -14.308 1.00 90.06 104 GLY A C 1
ATOM 822 O O . GLY A 1 104 ? 1.697 -11.584 -15.265 1.00 90.06 104 GLY A O 1
ATOM 823 N N . LYS A 1 105 ? 1.916 -9.789 -13.938 1.00 89.81 105 LYS A N 1
ATOM 824 C CA . LYS A 1 105 ? 3.122 -9.221 -14.558 1.00 89.81 105 LYS A CA 1
ATOM 825 C C . LYS A 1 105 ? 3.830 -8.283 -13.575 1.00 89.81 105 LYS A C 1
ATOM 827 O O . LYS A 1 105 ? 3.140 -7.752 -12.701 1.00 89.81 105 LYS A O 1
ATOM 832 N N . PRO A 1 106 ? 5.138 -8.017 -13.752 1.00 90.50 106 PRO A N 1
ATOM 833 C CA . PRO A 1 106 ? 5.892 -7.102 -12.896 1.00 90.50 106 PRO A CA 1
ATOM 834 C C . PRO A 1 106 ? 5.222 -5.736 -12.735 1.00 90.50 106 PRO A C 1
ATOM 836 O O . PRO A 1 106 ? 4.645 -5.233 -13.705 1.00 90.50 106 PRO A O 1
ATOM 839 N N . LEU A 1 107 ? 5.326 -5.107 -11.558 1.00 90.88 107 LEU A N 1
ATOM 840 C CA . LEU A 1 107 ? 4.676 -3.814 -11.276 1.00 90.88 107 LEU A CA 1
ATOM 841 C C . LEU A 1 107 ? 4.995 -2.744 -12.330 1.00 90.88 107 LEU A C 1
ATOM 843 O O . LEU A 1 107 ? 4.083 -2.081 -12.825 1.00 90.88 107 LEU A O 1
ATOM 847 N N . ALA A 1 108 ? 6.254 -2.635 -12.763 1.00 90.25 108 ALA A N 1
ATOM 848 C CA . ALA A 1 108 ? 6.671 -1.700 -13.814 1.00 90.25 108 ALA A CA 1
ATOM 849 C C . ALA A 1 108 ? 5.985 -1.938 -15.174 1.00 90.25 108 ALA A C 1
ATOM 851 O O . ALA A 1 108 ? 5.849 -1.030 -15.992 1.00 90.25 108 ALA A O 1
ATOM 852 N N . GLN A 1 109 ? 5.490 -3.154 -15.410 1.00 89.38 109 GLN A N 1
ATOM 853 C CA . GLN A 1 109 ? 4.767 -3.543 -16.621 1.00 89.38 109 GLN A CA 1
ATOM 854 C C . GLN A 1 109 ? 3.241 -3.460 -16.448 1.00 89.38 109 GLN A C 1
ATOM 856 O O . GLN A 1 109 ? 2.482 -3.648 -17.408 1.00 89.38 109 GLN A O 1
ATOM 861 N N . GLN A 1 110 ? 2.744 -3.136 -15.250 1.00 86.81 110 GLN A N 1
ATOM 862 C CA . GLN A 1 110 ? 1.317 -3.009 -14.935 1.00 86.81 110 GLN A CA 1
ATOM 863 C C . GLN A 1 110 ? 0.670 -1.681 -15.379 1.00 86.81 110 GLN A C 1
ATOM 865 O O . GLN A 1 110 ? -0.382 -1.288 -14.875 1.00 86.81 110 GLN A O 1
ATOM 870 N N . GLY A 1 111 ? 1.220 -1.036 -16.413 1.00 71.19 111 GLY A N 1
ATOM 871 C CA . GLY A 1 111 ? 0.604 0.112 -17.085 1.00 71.19 111 GLY A CA 1
ATOM 872 C C . GLY A 1 111 ? 0.388 1.327 -16.172 1.00 71.19 111 GLY A C 1
ATOM 873 O O . GLY A 1 111 ? 1.007 1.456 -15.125 1.00 71.19 111 GLY A O 1
ATOM 874 N N . GLN A 1 112 ? -0.514 2.237 -16.570 1.00 71.00 112 GLN A N 1
ATOM 875 C CA . GLN A 1 112 ? -0.686 3.583 -15.985 1.00 71.00 112 GLN A CA 1
ATOM 876 C C . GLN A 1 112 ? -0.894 3.667 -14.459 1.00 71.00 112 GLN A C 1
ATOM 878 O O . GLN A 1 112 ? -0.770 4.767 -13.911 1.00 71.00 112 GLN A O 1
ATOM 883 N N . VAL A 1 113 ? -1.231 2.580 -13.751 1.00 83.56 113 VAL A N 1
ATOM 884 C CA . VAL A 1 113 ? -1.282 2.612 -12.277 1.00 83.56 113 VAL A CA 1
ATOM 885 C C . VAL A 1 113 ? 0.119 2.695 -11.678 1.00 83.56 113 VAL A C 1
ATOM 887 O O . VAL A 1 113 ? 0.306 3.424 -10.707 1.00 83.56 113 VAL A O 1
ATOM 890 N N . TRP A 1 114 ? 1.111 2.086 -12.310 1.00 90.94 114 TRP A N 1
ATOM 891 C CA . TRP A 1 114 ? 2.503 2.136 -11.889 1.00 90.94 114 TRP A CA 1
ATOM 892 C C . TRP A 1 114 ? 3.312 2.917 -12.921 1.00 90.94 114 TRP A C 1
ATOM 894 O O . TRP A 1 114 ? 3.798 2.381 -13.909 1.00 90.94 114 TRP A O 1
ATOM 904 N N . SER A 1 115 ? 3.408 4.230 -12.714 1.00 91.06 115 SER A N 1
ATOM 905 C CA . SER A 1 115 ? 4.376 5.057 -13.434 1.00 91.06 115 SER A CA 1
ATOM 906 C C . SER A 1 115 ? 5.712 5.051 -12.702 1.00 91.06 115 SER A C 1
ATOM 908 O O . SER A 1 115 ? 5.748 4.826 -11.493 1.00 91.06 115 SER A O 1
ATOM 910 N N . GLU A 1 116 ? 6.787 5.412 -13.399 1.00 90.69 116 GLU A N 1
ATOM 911 C CA . GLU A 1 116 ? 8.116 5.537 -12.789 1.00 90.69 116 GLU A CA 1
ATOM 912 C C . GLU A 1 116 ? 8.112 6.451 -11.552 1.00 90.69 116 GLU A C 1
ATOM 914 O O . GLU A 1 116 ? 8.680 6.128 -10.517 1.00 90.69 116 GLU A O 1
ATOM 919 N N . VAL A 1 117 ? 7.349 7.548 -11.598 1.00 93.00 117 VAL A N 1
ATOM 920 C CA . VAL A 1 117 ? 7.170 8.454 -10.450 1.00 93.00 117 VAL A CA 1
ATOM 921 C C . VAL A 1 117 ? 6.540 7.747 -9.244 1.00 93.00 117 VAL A C 1
ATOM 923 O O . VAL A 1 117 ? 6.878 8.048 -8.103 1.00 93.00 117 VAL A O 1
ATOM 926 N N . ARG A 1 118 ? 5.592 6.831 -9.466 1.00 94.25 118 ARG A N 1
ATOM 927 C CA . ARG A 1 118 ? 4.942 6.076 -8.385 1.00 94.25 118 ARG A CA 1
ATOM 928 C C . ARG A 1 118 ? 5.855 4.982 -7.853 1.00 94.25 118 ARG A C 1
ATOM 930 O O . ARG A 1 118 ? 5.935 4.830 -6.641 1.00 94.25 118 ARG A O 1
ATOM 937 N N . LEU A 1 119 ? 6.566 4.281 -8.733 1.00 93.19 119 LEU A N 1
ATOM 938 C CA . LEU A 1 119 ? 7.542 3.263 -8.345 1.00 93.19 119 LEU A CA 1
ATOM 939 C C . LEU A 1 119 ? 8.681 3.876 -7.529 1.00 93.19 119 LEU A C 1
ATOM 941 O O . LEU A 1 119 ? 8.972 3.382 -6.448 1.00 93.19 119 LEU A O 1
ATOM 945 N N . SER A 1 120 ? 9.225 5.016 -7.959 1.00 92.69 120 SER A N 1
ATOM 946 C CA . SER A 1 120 ? 10.230 5.764 -7.196 1.00 92.69 120 SER A CA 1
ATOM 947 C C . SER A 1 120 ? 9.724 6.165 -5.805 1.00 92.69 120 SER A C 1
ATOM 949 O O . SER A 1 120 ? 10.450 6.020 -4.826 1.00 92.69 120 SER A O 1
ATOM 951 N N . LYS A 1 121 ? 8.454 6.580 -5.662 1.00 95.50 121 LYS A N 1
ATOM 952 C CA . LYS A 1 121 ? 7.860 6.837 -4.334 1.00 95.50 121 LYS A CA 1
ATOM 953 C C . LYS A 1 121 ? 7.795 5.588 -3.460 1.00 95.50 121 LYS A C 1
ATOM 955 O O . LYS A 1 121 ? 8.047 5.679 -2.262 1.00 95.50 121 LYS A O 1
ATOM 960 N N . VAL A 1 122 ? 7.449 4.444 -4.047 1.00 95.25 122 VAL A N 1
ATOM 961 C CA . VAL A 1 122 ? 7.412 3.166 -3.330 1.00 95.25 122 VAL A CA 1
ATOM 962 C C . VAL A 1 122 ? 8.807 2.755 -2.883 1.00 95.25 122 VAL A C 1
ATOM 964 O O . VAL A 1 122 ? 8.988 2.443 -1.710 1.00 95.25 122 VAL A O 1
ATOM 967 N N . ARG A 1 123 ? 9.796 2.823 -3.779 1.00 94.38 123 ARG A N 1
ATOM 968 C CA . ARG A 1 123 ? 11.190 2.490 -3.470 1.00 94.38 123 ARG A CA 1
ATOM 969 C C . ARG A 1 123 ? 11.761 3.410 -2.396 1.00 94.38 123 ARG A C 1
ATOM 971 O O . ARG A 1 123 ? 12.285 2.911 -1.411 1.00 94.38 123 ARG A O 1
ATOM 978 N N . ALA A 1 124 ? 11.530 4.719 -2.488 1.00 94.31 124 ALA A N 1
ATOM 979 C CA . ALA A 1 124 ? 11.933 5.667 -1.450 1.00 94.31 124 ALA A CA 1
ATOM 980 C C . ALA A 1 124 ? 11.299 5.359 -0.080 1.00 94.31 124 ALA A C 1
ATOM 982 O O . ALA A 1 124 ? 11.968 5.465 0.951 1.00 94.31 124 ALA A O 1
ATOM 983 N N . LEU A 1 125 ? 10.019 4.964 -0.048 1.00 95.19 125 LEU A N 1
ATOM 984 C CA . LEU A 1 125 ? 9.364 4.562 1.197 1.00 95.19 125 LEU A CA 1
ATOM 985 C C . LEU A 1 125 ? 9.961 3.260 1.748 1.00 95.19 125 LEU A C 1
ATOM 987 O O . LEU A 1 125 ? 10.264 3.205 2.934 1.00 95.19 125 LEU A O 1
ATOM 991 N N . LEU A 1 126 ? 10.180 2.249 0.907 1.00 95.06 126 LEU A N 1
ATOM 992 C CA . LEU A 1 126 ? 10.811 0.991 1.312 1.00 95.06 126 LEU A CA 1
ATOM 993 C C . LEU A 1 126 ? 12.239 1.210 1.826 1.00 95.06 126 LEU A C 1
ATOM 995 O O . LEU A 1 126 ? 12.566 0.718 2.898 1.00 95.06 126 LEU A O 1
ATOM 999 N N . CYS A 1 127 ? 13.054 2.020 1.148 1.00 94.44 127 CYS A N 1
ATOM 1000 C CA . CYS A 1 127 ? 14.385 2.399 1.624 1.00 94.44 127 CYS A CA 1
ATOM 1001 C C . CYS A 1 127 ? 14.325 3.040 3.014 1.00 94.44 127 CYS A C 1
ATOM 1003 O O . CYS A 1 127 ? 15.031 2.622 3.930 1.00 94.44 127 CYS A O 1
ATOM 1005 N N . LYS A 1 128 ? 13.413 4.001 3.211 1.00 95.00 128 LYS A N 1
ATOM 1006 C CA . LYS A 1 128 ? 13.207 4.646 4.512 1.00 95.00 128 LYS A CA 1
ATOM 1007 C C . LYS A 1 128 ? 12.789 3.651 5.602 1.00 95.00 128 LYS A C 1
ATOM 1009 O O . LYS A 1 128 ? 13.254 3.774 6.732 1.00 95.00 128 LYS A O 1
ATOM 1014 N N . LEU A 1 129 ? 11.887 2.721 5.292 1.00 94.56 129 LEU A N 1
ATOM 1015 C CA . LEU A 1 129 ? 11.371 1.743 6.254 1.00 94.56 129 LEU A CA 1
ATOM 1016 C C . LEU A 1 129 ? 12.419 0.672 6.601 1.00 94.56 129 LEU A C 1
ATOM 1018 O O . LEU A 1 129 ? 12.578 0.335 7.770 1.00 94.56 129 LEU A O 1
ATOM 1022 N N . GLY A 1 130 ? 13.174 0.202 5.607 1.00 92.50 130 GLY A N 1
ATOM 1023 C CA . GLY A 1 130 ? 14.226 -0.805 5.765 1.00 92.50 130 GLY A CA 1
ATOM 1024 C C . GLY A 1 130 ? 15.575 -0.252 6.234 1.00 92.50 130 GLY A C 1
ATOM 1025 O O . GLY A 1 130 ? 16.494 -1.027 6.475 1.00 92.50 130 GLY A O 1
ATOM 1026 N N . GLY A 1 131 ? 15.722 1.072 6.355 1.00 92.69 131 GLY A N 1
ATOM 1027 C CA . GLY A 1 131 ? 17.001 1.703 6.698 1.00 92.69 131 GLY A CA 1
ATOM 1028 C C . GLY A 1 131 ? 18.067 1.549 5.606 1.00 92.69 131 GLY A C 1
ATOM 1029 O O . GLY A 1 131 ? 19.253 1.493 5.916 1.00 92.69 131 GLY A O 1
ATOM 1030 N N . VAL A 1 132 ? 17.647 1.459 4.343 1.00 92.12 132 VAL A N 1
ATOM 1031 C CA . VAL A 1 132 ? 18.526 1.320 3.177 1.00 92.12 132 VAL A CA 1
ATOM 1032 C C . VAL A 1 132 ? 18.842 2.712 2.625 1.00 92.12 132 VAL A C 1
ATOM 1034 O O . VAL A 1 132 ? 17.929 3.456 2.267 1.00 92.12 132 VAL A O 1
ATOM 1037 N N . GLU A 1 133 ? 20.124 3.074 2.563 1.00 89.12 133 GLU A N 1
ATOM 1038 C CA . GLU A 1 133 ? 20.564 4.394 2.082 1.00 89.12 133 GLU A CA 1
ATOM 1039 C C . GLU A 1 133 ? 20.609 4.486 0.548 1.00 89.12 133 GLU A C 1
ATOM 1041 O O . GLU A 1 133 ? 20.258 5.528 -0.009 1.00 89.12 133 GLU A O 1
ATOM 1046 N N . ASP A 1 134 ? 21.004 3.403 -0.131 1.00 87.00 134 ASP A N 1
ATOM 1047 C CA . ASP A 1 134 ? 21.067 3.318 -1.592 1.00 87.00 134 ASP A CA 1
ATOM 1048 C C . ASP A 1 134 ? 19.917 2.461 -2.143 1.00 87.00 134 ASP A C 1
ATOM 1050 O O . ASP A 1 134 ? 19.774 1.280 -1.834 1.00 87.00 134 ASP A O 1
ATOM 1054 N N . GLU A 1 135 ? 19.097 3.043 -3.015 1.00 84.81 135 GLU A N 1
ATOM 1055 C CA . GLU A 1 135 ? 17.989 2.352 -3.681 1.00 84.81 135 GLU A CA 1
ATOM 1056 C C . GLU A 1 135 ? 18.442 1.125 -4.494 1.00 84.81 135 GLU A C 1
ATOM 1058 O O . GLU A 1 135 ? 17.672 0.178 -4.659 1.00 84.81 135 GLU A O 1
ATOM 1063 N N . ASN A 1 136 ? 19.694 1.086 -4.959 1.00 83.31 136 ASN A N 1
ATOM 1064 C CA . ASN A 1 136 ? 20.245 -0.075 -5.663 1.00 83.31 136 ASN A CA 1
ATOM 1065 C C . ASN A 1 136 ? 20.339 -1.317 -4.760 1.00 83.31 136 ASN A C 1
ATOM 1067 O O . ASN A 1 136 ? 20.127 -2.444 -5.228 1.00 83.31 136 ASN A O 1
ATOM 1071 N N . ASP A 1 137 ? 20.574 -1.108 -3.463 1.00 84.56 137 ASP A N 1
ATOM 1072 C CA . ASP A 1 137 ? 20.665 -2.175 -2.465 1.00 84.56 137 ASP A CA 1
ATOM 1073 C C . ASP A 1 137 ? 19.286 -2.732 -2.098 1.00 84.56 137 ASP A C 1
ATOM 1075 O O . ASP A 1 137 ? 19.174 -3.870 -1.642 1.00 84.56 137 ASP A O 1
ATOM 1079 N N . LEU A 1 138 ? 18.211 -1.986 -2.382 1.00 83.69 138 LEU A N 1
ATOM 1080 C CA . LEU A 1 138 ? 16.842 -2.417 -2.104 1.00 83.69 138 LEU A CA 1
ATOM 1081 C C . LEU A 1 138 ? 16.501 -3.739 -2.808 1.00 83.69 138 LEU A C 1
ATOM 1083 O O . LEU A 1 138 ? 15.758 -4.559 -2.275 1.00 83.69 138 LEU A O 1
ATOM 1087 N N . SER A 1 139 ? 17.078 -3.976 -3.989 1.00 77.56 139 SER A N 1
ATOM 1088 C CA . SER A 1 139 ? 16.842 -5.212 -4.742 1.00 77.56 139 SER A CA 1
ATOM 1089 C C . SER A 1 139 ? 17.468 -6.462 -4.118 1.00 77.56 139 SER A C 1
ATOM 1091 O O . SER A 1 139 ? 17.089 -7.565 -4.493 1.00 77.56 139 SER A O 1
ATOM 1093 N N . ALA A 1 140 ? 18.396 -6.314 -3.168 1.00 73.00 140 ALA A N 1
ATOM 1094 C CA . ALA A 1 140 ? 18.896 -7.432 -2.370 1.00 73.00 140 ALA A CA 1
ATOM 1095 C C . ALA A 1 140 ? 17.943 -7.801 -1.219 1.00 73.00 140 ALA A C 1
ATOM 1097 O O . ALA A 1 140 ? 18.055 -8.888 -0.657 1.00 73.00 140 ALA A O 1
ATOM 1098 N N . CYS A 1 141 ? 17.022 -6.900 -0.868 1.00 72.75 141 CYS A N 1
ATOM 1099 C CA . CYS A 1 141 ? 16.086 -7.053 0.245 1.00 72.75 141 CYS A CA 1
ATOM 1100 C C . CYS A 1 141 ? 14.666 -7.434 -0.197 1.00 72.75 141 CYS A C 1
ATOM 1102 O O . CYS A 1 141 ? 13.840 -7.730 0.660 1.00 72.75 141 CYS A O 1
ATOM 1104 N N . LEU A 1 142 ? 14.367 -7.393 -1.499 1.00 75.38 142 LEU A N 1
ATOM 1105 C CA . LEU A 1 142 ? 13.029 -7.624 -2.041 1.00 75.38 142 LEU A CA 1
ATOM 1106 C C . LEU A 1 142 ? 13.047 -8.712 -3.110 1.00 75.38 142 LEU A C 1
ATOM 1108 O O . LEU A 1 142 ? 13.802 -8.618 -4.076 1.00 75.38 142 LEU A O 1
ATOM 1112 N N . ASP A 1 143 ? 12.116 -9.656 -3.001 1.00 66.00 143 ASP A N 1
ATOM 1113 C CA . ASP A 1 143 ? 11.820 -10.623 -4.065 1.00 66.00 143 ASP A CA 1
ATOM 1114 C C . ASP A 1 143 ? 10.918 -10.025 -5.170 1.00 66.00 143 ASP A C 1
ATOM 1116 O O . ASP A 1 143 ? 10.687 -10.644 -6.210 1.00 66.00 143 ASP A O 1
ATOM 1120 N N . VAL A 1 144 ? 10.426 -8.793 -4.981 1.00 60.94 144 VAL A N 1
ATOM 1121 C CA . VAL A 1 144 ? 9.533 -8.093 -5.921 1.00 60.94 144 VAL A CA 1
ATOM 1122 C C . VAL A 1 144 ? 10.317 -7.392 -7.019 1.00 60.94 144 VAL A C 1
ATOM 1124 O O . VAL A 1 144 ? 11.268 -6.650 -6.757 1.00 60.94 144 VAL A O 1
ATOM 1127 N N . THR A 1 145 ? 9.852 -7.510 -8.264 1.00 62.31 145 THR A N 1
ATOM 1128 C CA . THR A 1 145 ? 10.452 -6.781 -9.388 1.00 62.31 145 THR A CA 1
ATOM 1129 C C . THR A 1 145 ? 9.930 -5.337 -9.432 1.00 62.31 145 THR A C 1
ATOM 1131 O O . THR A 1 145 ? 9.171 -4.952 -10.317 1.00 62.31 145 THR A O 1
ATOM 1134 N N . ILE A 1 146 ? 10.372 -4.497 -8.487 1.00 58.50 146 ILE A N 1
ATOM 1135 C CA . ILE A 1 146 ? 10.171 -3.026 -8.523 1.00 58.50 146 ILE A CA 1
ATOM 1136 C C . ILE A 1 146 ? 11.221 -2.336 -9.432 1.00 58.50 146 ILE A C 1
ATOM 1138 O O . ILE A 1 146 ? 11.459 -1.128 -9.329 1.00 58.50 146 ILE A O 1
ATOM 1142 N N . ARG A 1 147 ? 11.879 -3.113 -10.301 1.00 52.47 147 ARG A N 1
ATOM 1143 C CA . ARG A 1 147 ? 12.865 -2.651 -11.287 1.00 52.47 147 ARG A CA 1
ATOM 1144 C C . ARG A 1 147 ? 12.192 -2.102 -12.538 1.00 52.47 147 ARG A C 1
ATOM 1146 O O . ARG A 1 147 ? 11.176 -2.692 -12.967 1.00 52.47 147 ARG A O 1
#

Radius of gyration: 15.09 Å; chains: 1; bounding box: 42×36×37 Å

Foldseek 3Di:
DPDDPQDLLNVLLVCVLVVVDDPVVSLVVLCVCLVPDPPSNVSVLSNLLSQAPDDPPAPDHHDDVVRALVVSVVSLVVSLVSDQLQVSLVSLQVSLVVVCVRCVHALCPSPPNDDPVNLVVSLVSNCVSVVNPDSVCVVVVHPGPSD

Secondary structure (DSSP, 8-state):
--PPPPPHHHHHHHHHHTT-S-HHHHHHHHHHHHHH-SSTTHHHHHHHHHTPBPPTT-SSSB--TT--HHHHHHHHHHHHTTS-HHHHHHHHHHHHHHHHHHHTS-GGGSGGGS-HHHHHHHHHHHHHHHT-SSGGGHHHH-SS---

Sequence (147 aa):
LLHAPESLGSVLGELLKGHRVKTKAVEEAVVSGMAGTEDRYGVLREMLFMVFPKSPHSDWGWSRVGWSWQEWWKILEKTMSTIDSVSAFDELSLLLERIEASGGKPLAQQGQVWSEVRLSKVRALLCKLGGVEDENDLSACLDVTIR

Organism: Polarella glacialis (NCBI:txid89957)